Protein AF-A0AAW4LF02-F1 (afdb_monomer_lite)

Structure (mmCIF, N/CA/C/O backbone):
data_AF-A0AAW4LF02-F1
#
_entry.id   AF-A0AAW4LF02-F1
#
loop_
_atom_site.group_PDB
_atom_site.id
_atom_site.type_symbol
_atom_site.label_atom_id
_atom_site.label_alt_id
_atom_site.label_comp_id
_atom_site.label_asym_id
_atom_site.label_entity_id
_atom_site.label_seq_id
_atom_site.pdbx_PDB_ins_code
_atom_site.Cartn_x
_atom_site.Cartn_y
_atom_site.Cartn_z
_atom_site.occupancy
_atom_site.B_iso_or_equiv
_atom_site.auth_seq_id
_atom_site.auth_comp_id
_atom_site.auth_asym_id
_atom_site.auth_atom_id
_atom_site.pdbx_PDB_model_num
ATOM 1 N N . MET A 1 1 ? 19.887 6.621 -2.639 1.00 79.56 1 MET A N 1
ATOM 2 C CA . MET A 1 1 ? 19.003 5.740 -1.840 1.00 79.56 1 MET A CA 1
ATOM 3 C C . MET A 1 1 ? 17.577 6.253 -1.930 1.00 79.56 1 MET A C 1
ATOM 5 O O . MET A 1 1 ? 17.365 7.440 -1.699 1.00 79.56 1 MET A O 1
ATOM 9 N N . ILE A 1 2 ? 16.631 5.383 -2.285 1.00 93.69 2 ILE A N 1
ATOM 10 C CA . ILE A 1 2 ? 15.202 5.716 -2.378 1.00 93.69 2 ILE A CA 1
ATOM 11 C C . ILE A 1 2 ? 14.637 5.843 -0.958 1.00 93.69 2 ILE A C 1
ATOM 13 O O . ILE A 1 2 ? 14.910 4.995 -0.113 1.00 93.69 2 ILE A O 1
ATOM 17 N N . LYS A 1 3 ? 13.873 6.905 -0.683 1.00 96.38 3 LYS A N 1
ATOM 18 C CA . LYS A 1 3 ? 13.209 7.127 0.610 1.00 96.38 3 LYS A CA 1
ATOM 19 C C . LYS A 1 3 ? 11.716 6.845 0.471 1.00 96.38 3 LYS A C 1
ATOM 21 O O . LYS A 1 3 ? 11.096 7.370 -0.451 1.00 96.38 3 LYS A O 1
ATOM 26 N N . LEU A 1 4 ? 11.154 6.061 1.387 1.00 97.69 4 LEU A N 1
ATOM 27 C CA . LEU A 1 4 ? 9.718 5.783 1.477 1.00 97.69 4 LEU A CA 1
ATOM 28 C C . LEU A 1 4 ? 9.131 6.474 2.708 1.00 97.69 4 LEU A C 1
ATOM 30 O O . LEU A 1 4 ? 9.846 6.740 3.672 1.00 97.69 4 LEU A O 1
ATOM 34 N N . TYR A 1 5 ? 7.839 6.778 2.656 1.00 98.25 5 TYR A N 1
ATOM 35 C CA . TYR A 1 5 ? 7.095 7.253 3.815 1.00 98.25 5 TYR A CA 1
ATOM 36 C C . TYR A 1 5 ? 6.588 6.051 4.610 1.00 98.25 5 TYR A C 1
ATOM 38 O O . TYR A 1 5 ? 5.999 5.149 4.023 1.00 98.25 5 TYR A O 1
ATOM 46 N N . ALA A 1 6 ? 6.796 6.053 5.920 1.00 97.38 6 ALA A N 1
ATOM 47 C CA . ALA A 1 6 ? 6.271 5.054 6.840 1.00 97.38 6 ALA A CA 1
ATOM 48 C C . ALA A 1 6 ? 5.829 5.758 8.131 1.00 97.38 6 ALA A C 1
ATOM 50 O O . ALA A 1 6 ? 6.433 6.778 8.477 1.00 97.38 6 ALA A O 1
ATOM 51 N N . PRO A 1 7 ? 4.815 5.241 8.843 1.00 97.06 7 PRO A N 1
ATOM 52 C CA . PRO A 1 7 ? 4.413 5.802 10.126 1.00 97.06 7 PRO A CA 1
ATOM 53 C C . PRO A 1 7 ? 5.511 5.601 11.179 1.00 97.06 7 PRO A C 1
ATOM 55 O O . PRO A 1 7 ? 6.275 4.633 11.120 1.00 97.06 7 PRO A O 1
ATOM 58 N N . ASP A 1 8 ? 5.551 6.474 12.187 1.00 97.31 8 ASP A N 1
ATOM 59 C CA . ASP A 1 8 ? 6.561 6.429 13.256 1.00 97.31 8 ASP A CA 1
ATOM 60 C C . ASP A 1 8 ? 6.606 5.067 13.960 1.00 97.31 8 ASP A C 1
ATOM 62 O O . ASP A 1 8 ? 7.683 4.564 14.277 1.00 97.31 8 ASP A O 1
ATOM 66 N N . SER A 1 9 ? 5.447 4.422 14.134 1.00 96.31 9 SER A N 1
ATOM 67 C CA . SER A 1 9 ? 5.344 3.083 14.724 1.00 96.31 9 SER A CA 1
ATOM 68 C C . SER A 1 9 ? 6.076 2.015 13.905 1.00 96.31 9 SER A C 1
ATOM 70 O O . SER A 1 9 ? 6.719 1.145 14.486 1.00 96.31 9 SER A O 1
ATOM 72 N N . TYR A 1 10 ? 6.059 2.107 12.572 1.00 96.06 10 TYR A N 1
ATOM 73 C CA . TYR A 1 10 ? 6.806 1.203 11.692 1.00 96.06 10 TYR A CA 1
ATOM 74 C C . TYR A 1 10 ? 8.313 1.467 11.758 1.00 96.06 10 TYR A C 1
ATOM 76 O O . TYR A 1 10 ? 9.116 0.533 11.781 1.00 96.06 10 TYR A O 1
ATOM 84 N N . VAL A 1 11 ? 8.706 2.745 11.800 1.00 96.50 11 VAL A N 1
ATOM 85 C CA . VAL A 1 11 ? 10.115 3.158 11.890 1.00 96.50 11 VAL A CA 1
ATOM 86 C C . VAL A 1 11 ? 10.729 2.726 13.225 1.00 96.50 11 VAL A C 1
ATOM 88 O O . VAL A 1 11 ? 11.860 2.240 13.247 1.00 96.50 11 VAL A O 1
ATOM 91 N N . ALA A 1 12 ? 9.978 2.866 14.319 1.00 96.44 12 ALA A N 1
ATOM 92 C CA . ALA A 1 12 ? 10.399 2.476 15.661 1.00 96.44 12 ALA A CA 1
ATOM 93 C C . ALA A 1 12 ? 10.393 0.952 15.882 1.00 96.44 12 ALA A C 1
ATOM 95 O O . ALA A 1 12 ? 11.156 0.450 16.710 1.00 96.44 12 ALA A O 1
ATOM 96 N N . ALA A 1 13 ? 9.556 0.201 15.157 1.00 93.88 13 ALA A N 1
ATOM 97 C CA . ALA A 1 13 ? 9.468 -1.248 15.291 1.00 93.88 13 ALA A CA 1
ATOM 98 C C . ALA A 1 13 ? 10.751 -1.958 14.825 1.00 93.88 13 ALA A C 1
ATOM 100 O O . ALA A 1 13 ? 11.337 -1.650 13.778 1.00 93.88 13 ALA A O 1
ATOM 101 N N . SER A 1 14 ? 11.170 -2.985 15.568 1.00 91.44 14 SER A N 1
ATOM 102 C CA . SER A 1 14 ? 12.276 -3.851 15.150 1.00 91.44 14 SER A CA 1
ATOM 103 C C . SER A 1 14 ? 11.895 -4.666 13.908 1.00 91.44 14 SER A C 1
ATOM 105 O O . SER A 1 14 ? 10.716 -4.877 13.622 1.00 91.44 14 SER A O 1
ATOM 107 N N . ALA A 1 15 ? 12.892 -5.158 13.168 1.00 87.06 15 ALA A N 1
ATOM 108 C CA . ALA A 1 15 ? 12.640 -6.024 12.015 1.00 87.06 15 ALA A CA 1
ATOM 109 C C . ALA A 1 15 ? 11.844 -7.284 12.406 1.00 87.06 15 ALA A C 1
ATOM 111 O O . ALA A 1 15 ? 10.927 -7.669 11.693 1.00 87.06 15 ALA A O 1
ATOM 112 N N . ALA A 1 16 ? 12.131 -7.870 13.574 1.00 86.38 16 ALA A N 1
ATOM 113 C CA . ALA A 1 16 ? 11.414 -9.042 14.076 1.00 86.38 16 ALA A CA 1
ATOM 114 C C . ALA A 1 16 ? 9.925 -8.758 14.330 1.00 86.38 16 ALA A C 1
ATOM 116 O O . ALA A 1 16 ? 9.088 -9.595 14.014 1.00 86.38 16 ALA A O 1
ATOM 117 N N . VAL A 1 17 ? 9.596 -7.574 14.860 1.00 87.31 17 VAL A N 1
ATOM 118 C CA . VAL A 1 17 ? 8.201 -7.152 15.069 1.00 87.31 17 VAL A CA 1
ATOM 119 C C . VAL A 1 17 ? 7.510 -6.907 13.731 1.00 87.31 17 VAL A C 1
ATOM 121 O O . VAL A 1 17 ? 6.386 -7.355 13.534 1.00 87.31 17 VAL A O 1
ATOM 124 N N . ARG A 1 18 ? 8.191 -6.256 12.781 1.00 87.56 18 ARG A N 1
ATOM 125 C CA . ARG A 1 18 ? 7.642 -6.031 11.438 1.00 87.56 18 ARG A CA 1
ATOM 126 C C . ARG A 1 18 ? 7.319 -7.349 10.733 1.00 87.56 18 ARG A C 1
ATOM 128 O O . ARG A 1 18 ? 6.204 -7.494 10.250 1.00 87.56 18 ARG A O 1
ATOM 135 N N . CYS A 1 19 ? 8.216 -8.337 10.776 1.00 83.69 19 CYS A N 1
ATOM 136 C CA . CYS A 1 19 ? 8.006 -9.655 10.160 1.00 83.69 19 CYS A CA 1
ATOM 137 C C . CYS A 1 19 ? 6.803 -10.443 10.707 1.00 83.69 19 CYS A C 1
ATOM 139 O O . CYS A 1 19 ? 6.377 -11.394 10.065 1.00 83.69 19 CYS A O 1
ATOM 141 N N . GLN A 1 20 ? 6.277 -10.101 11.888 1.00 84.56 20 GLN A N 1
ATOM 142 C CA . GLN A 1 20 ? 5.071 -10.740 12.436 1.00 84.56 20 GLN A CA 1
ATOM 143 C C . GLN A 1 20 ? 3.774 -10.124 11.899 1.00 84.56 20 GLN A C 1
ATOM 145 O O . GLN A 1 20 ? 2.711 -10.718 12.052 1.00 84.56 20 GLN A O 1
ATOM 150 N N . VAL A 1 21 ? 3.860 -8.926 11.321 1.00 79.00 21 VAL A N 1
ATOM 151 C CA . VAL A 1 21 ? 2.711 -8.141 10.858 1.00 79.00 21 VAL A CA 1
ATOM 152 C C . VAL A 1 21 ? 2.612 -8.148 9.333 1.00 79.00 21 VAL A C 1
ATOM 154 O O . VAL A 1 21 ? 1.509 -8.213 8.797 1.00 79.00 21 VAL A O 1
ATOM 157 N N . VAL A 1 22 ? 3.751 -8.079 8.641 1.00 79.00 22 VAL A N 1
ATOM 158 C CA . VAL A 1 22 ? 3.812 -7.968 7.176 1.00 79.00 22 VAL A CA 1
ATOM 159 C C . VAL A 1 22 ? 3.692 -9.336 6.505 1.00 79.00 22 VAL A C 1
ATOM 161 O O . VAL A 1 22 ? 4.303 -10.304 6.957 1.00 79.00 22 VAL A O 1
ATOM 164 N N . ASN A 1 23 ? 2.925 -9.411 5.417 1.00 68.31 23 ASN A N 1
ATOM 165 C CA . ASN A 1 23 ? 2.642 -10.644 4.677 1.00 68.31 23 ASN A CA 1
ATOM 166 C C . ASN A 1 23 ? 3.004 -10.558 3.178 1.00 68.31 23 ASN A C 1
ATOM 168 O O . ASN A 1 23 ? 2.720 -11.498 2.434 1.00 68.31 23 ASN A O 1
ATOM 172 N N . GLY A 1 24 ? 3.654 -9.477 2.730 1.00 67.88 24 GLY A N 1
ATOM 173 C CA . GLY A 1 24 ? 4.054 -9.264 1.330 1.00 67.88 24 GLY A CA 1
ATOM 174 C C . GLY A 1 24 ? 2.991 -8.526 0.503 1.00 67.88 24 GLY A C 1
ATOM 175 O O . GLY A 1 24 ? 2.061 -7.947 1.053 1.00 67.88 24 GLY A O 1
ATOM 176 N N . CYS A 1 25 ? 3.101 -8.496 -0.834 1.00 66.56 25 CYS A N 1
ATOM 177 C CA . CYS A 1 25 ? 2.126 -7.782 -1.673 1.00 66.56 25 CYS A CA 1
ATOM 178 C C . CYS A 1 25 ? 0.886 -8.637 -1.981 1.00 66.56 25 CYS A C 1
ATOM 180 O O . CYS A 1 25 ? 0.652 -9.030 -3.123 1.00 66.56 25 CYS A O 1
ATOM 182 N N . GLY A 1 26 ? 0.044 -8.900 -0.978 1.00 60.56 26 GLY A N 1
ATOM 183 C CA . GLY A 1 26 ? -1.233 -9.584 -1.185 1.00 60.56 26 GLY A CA 1
ATOM 184 C C . GLY A 1 26 ? -2.021 -9.847 0.103 1.00 60.56 26 GLY A C 1
ATOM 185 O O . GLY A 1 26 ? -1.475 -9.759 1.194 1.00 60.56 26 GLY A O 1
ATOM 186 N N . PRO A 1 27 ? -3.310 -10.221 0.002 1.00 53.31 27 PRO A N 1
ATOM 187 C CA . PRO A 1 27 ? -4.210 -10.368 1.155 1.00 53.31 27 PRO A CA 1
ATOM 188 C C . PRO A 1 27 ? -3.930 -11.589 2.063 1.00 53.31 27 PRO A C 1
ATOM 190 O O . PRO A 1 27 ? -4.788 -11.960 2.861 1.00 53.31 27 PRO A O 1
ATOM 193 N N . GLY A 1 28 ? -2.770 -12.243 1.947 1.00 54.25 28 GLY A N 1
ATOM 194 C CA . GLY A 1 28 ? -2.513 -13.553 2.553 1.00 54.25 28 GLY A CA 1
ATOM 195 C C . GLY A 1 28 ? -3.311 -14.698 1.891 1.00 54.25 28 GLY A C 1
ATOM 196 O O . GLY A 1 28 ? -4.371 -14.501 1.293 1.00 54.25 28 GLY A O 1
ATOM 197 N N . GLY A 1 29 ? -2.794 -15.929 1.970 1.00 49.00 29 GLY A N 1
ATOM 198 C CA . GLY A 1 29 ? -3.447 -17.142 1.445 1.00 49.00 29 GLY A CA 1
ATOM 199 C C . GLY A 1 29 ? -3.171 -17.473 -0.034 1.00 49.00 29 GLY A C 1
ATOM 200 O O . GLY A 1 29 ? -2.367 -16.840 -0.703 1.00 49.00 29 GLY A O 1
ATOM 201 N N . TRP A 1 30 ? -3.851 -18.493 -0.573 1.00 37.34 30 TRP A N 1
ATOM 202 C CA . TRP A 1 30 ? -3.549 -19.105 -1.886 1.00 37.34 30 TRP A CA 1
ATOM 203 C C . TRP A 1 30 ? -3.736 -18.194 -3.116 1.00 37.34 30 TRP A C 1
ATOM 205 O O . TRP A 1 30 ? -3.286 -18.531 -4.206 1.00 37.34 30 TRP A O 1
ATOM 215 N N . LYS A 1 31 ? -4.411 -17.045 -2.971 1.00 47.06 31 LYS A N 1
ATOM 216 C CA . LYS A 1 31 ? -4.567 -16.051 -4.052 1.00 47.06 31 LYS A CA 1
ATOM 217 C C . LYS A 1 31 ? -3.377 -15.085 -4.164 1.00 47.06 31 LYS A C 1
ATOM 219 O O . LYS A 1 31 ? -3.332 -14.318 -5.123 1.00 47.06 31 LYS A O 1
ATOM 224 N N . VAL A 1 32 ? -2.433 -15.126 -3.215 1.00 54.47 32 VAL A N 1
ATOM 225 C CA . VAL A 1 32 ? -1.210 -14.300 -3.193 1.00 54.47 32 VAL A CA 1
ATOM 226 C C . VAL A 1 32 ? -0.274 -14.655 -4.348 1.00 54.47 32 VAL A C 1
ATOM 228 O O . VAL A 1 32 ? 0.257 -13.755 -4.986 1.00 54.47 32 VAL A O 1
ATOM 231 N N . ASP A 1 33 ? -0.181 -15.935 -4.719 1.00 48.78 33 ASP A N 1
ATOM 232 C CA . ASP A 1 33 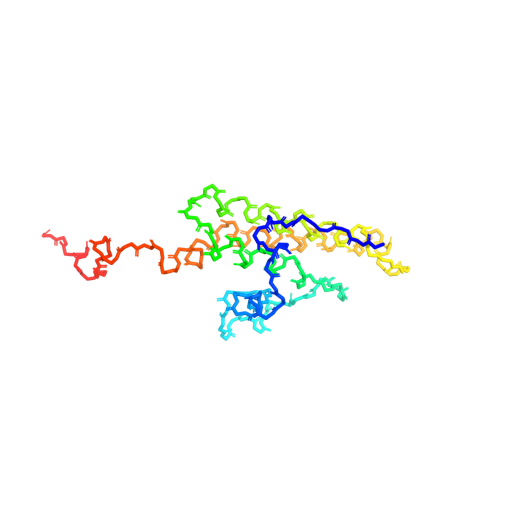? 0.728 -16.414 -5.776 1.00 48.78 33 ASP A CA 1
ATOM 233 C C . ASP A 1 33 ? 0.429 -15.839 -7.175 1.00 48.78 33 ASP A C 1
ATOM 235 O O . ASP A 1 33 ? 1.235 -15.975 -8.097 1.00 48.78 33 ASP A O 1
ATOM 239 N N . LEU A 1 34 ? -0.728 -15.188 -7.359 1.00 56.75 34 LEU A N 1
ATOM 240 C CA . LEU A 1 34 ? -1.111 -14.556 -8.622 1.00 56.75 34 LEU A CA 1
ATOM 241 C C . LEU A 1 34 ? -0.761 -13.063 -8.697 1.00 56.75 34 LEU A C 1
ATOM 243 O O . LEU A 1 34 ? -0.776 -12.490 -9.790 1.00 56.75 34 LEU A O 1
ATOM 247 N N . ILE A 1 35 ? -0.497 -12.418 -7.558 1.00 62.84 35 ILE A N 1
ATOM 248 C CA . ILE A 1 35 ? -0.221 -10.983 -7.476 1.00 62.84 35 ILE A CA 1
ATOM 249 C C . ILE A 1 35 ? 1.292 -10.821 -7.316 1.00 62.84 35 ILE A C 1
ATOM 251 O O . ILE A 1 35 ? 1.821 -11.031 -6.232 1.00 62.84 35 ILE A O 1
ATOM 255 N N . PRO A 1 36 ? 2.031 -10.473 -8.382 1.00 67.75 36 PRO A N 1
ATOM 256 C CA . PRO A 1 36 ? 3.478 -10.384 -8.284 1.00 67.75 36 PRO A CA 1
ATOM 257 C C . PRO A 1 36 ? 3.907 -9.250 -7.342 1.00 67.75 36 PRO A C 1
ATOM 259 O O . PRO A 1 36 ? 3.460 -8.110 -7.494 1.00 67.75 36 PRO A O 1
ATOM 262 N N . ASP A 1 37 ? 4.883 -9.530 -6.473 1.00 74.06 37 ASP A N 1
ATOM 263 C CA . ASP A 1 37 ? 5.602 -8.537 -5.647 1.00 74.06 37 ASP A CA 1
ATOM 264 C C . ASP A 1 37 ? 6.524 -7.621 -6.474 1.00 74.06 37 ASP A C 1
ATOM 266 O O . ASP A 1 37 ? 7.312 -6.824 -5.950 1.00 74.06 37 ASP A O 1
ATOM 270 N N . THR A 1 38 ? 6.476 -7.761 -7.801 1.00 83.94 38 THR A N 1
ATOM 271 C CA . THR A 1 38 ? 7.295 -7.000 -8.732 1.00 83.94 38 THR A CA 1
ATOM 272 C C . THR A 1 38 ? 6.453 -6.367 -9.830 1.00 83.94 38 THR A C 1
ATOM 274 O O . THR A 1 38 ? 5.489 -6.941 -10.333 1.00 83.94 38 THR A O 1
ATOM 277 N N . MET A 1 39 ? 6.865 -5.177 -10.259 1.00 89.19 39 MET A N 1
ATOM 278 C CA . MET A 1 39 ? 6.304 -4.488 -11.419 1.00 89.19 39 MET A CA 1
ATOM 279 C C . MET A 1 39 ? 7.378 -4.410 -12.502 1.00 89.19 39 MET A C 1
ATOM 281 O O . MET A 1 39 ? 8.250 -3.539 -12.469 1.00 89.19 39 MET A O 1
ATOM 285 N N . TRP A 1 40 ? 7.344 -5.349 -13.455 1.00 87.75 40 TRP A N 1
ATOM 286 C CA . TRP A 1 40 ? 8.389 -5.522 -14.479 1.00 87.75 40 TRP A CA 1
ATOM 287 C C . TRP A 1 40 ? 9.797 -5.553 -13.862 1.00 87.75 40 TRP A C 1
ATOM 289 O O . TRP A 1 40 ? 10.648 -4.720 -14.179 1.00 87.75 40 TRP A O 1
ATOM 299 N N . GLY A 1 41 ? 10.015 -6.467 -12.913 1.00 86.19 41 GLY A N 1
ATOM 300 C CA . GLY A 1 41 ? 11.314 -6.686 -12.267 1.00 86.19 41 GLY A CA 1
ATOM 301 C C . GLY A 1 41 ? 11.714 -5.662 -11.197 1.00 86.19 41 GLY A C 1
ATOM 302 O O . GLY A 1 41 ? 12.754 -5.833 -10.571 1.00 86.19 41 GLY A O 1
ATOM 303 N N . LEU A 1 42 ? 10.914 -4.618 -10.950 1.00 91.25 42 LEU A N 1
ATOM 304 C CA . LEU A 1 42 ? 11.100 -3.740 -9.790 1.00 91.25 42 LEU A CA 1
ATOM 305 C C . LEU A 1 42 ? 10.335 -4.306 -8.599 1.00 91.25 42 LEU A C 1
ATOM 307 O O . LEU A 1 42 ? 9.112 -4.396 -8.674 1.00 91.25 42 LEU A O 1
ATOM 311 N N . SER A 1 43 ? 11.037 -4.645 -7.518 1.00 92.50 43 SER A N 1
ATOM 312 C CA . SER A 1 43 ? 10.394 -5.044 -6.263 1.00 92.50 43 SER A CA 1
ATOM 313 C C . SER A 1 43 ? 9.627 -3.877 -5.647 1.00 92.50 43 SER A C 1
ATOM 315 O O . SER A 1 43 ? 10.156 -2.769 -5.526 1.00 92.50 43 SER A O 1
ATOM 317 N N . VAL A 1 44 ? 8.381 -4.145 -5.259 1.00 93.19 44 VAL A N 1
ATOM 318 C CA . VAL A 1 44 ? 7.514 -3.215 -4.524 1.00 93.19 44 VAL A CA 1
ATOM 319 C C . VAL A 1 44 ? 7.220 -3.685 -3.097 1.00 93.19 44 VAL A C 1
ATOM 321 O O . VAL A 1 44 ? 6.513 -2.988 -2.374 1.00 93.19 44 VAL A O 1
ATOM 324 N N . ALA A 1 45 ? 7.831 -4.795 -2.664 1.00 91.75 45 ALA A N 1
ATOM 325 C CA . ALA A 1 45 ? 7.657 -5.369 -1.329 1.00 91.75 45 ALA A CA 1
ATOM 326 C C . ALA A 1 45 ? 7.817 -4.346 -0.185 1.00 91.75 45 ALA A C 1
ATOM 328 O O . ALA A 1 45 ? 6.926 -4.282 0.656 1.00 91.75 45 ALA A O 1
ATOM 329 N N . PRO A 1 46 ? 8.813 -3.429 -0.190 1.00 93.81 46 PRO A N 1
ATOM 330 C CA . PRO A 1 46 ? 8.928 -2.438 0.883 1.00 93.81 46 PRO A CA 1
ATOM 331 C C . PRO A 1 46 ? 7.721 -1.497 1.012 1.00 93.81 46 PRO A C 1
ATOM 333 O O . PRO A 1 46 ? 7.470 -0.968 2.091 1.00 93.81 46 PRO A O 1
ATOM 336 N N . ALA A 1 47 ? 6.989 -1.240 -0.079 1.00 95.81 47 ALA A N 1
ATOM 337 C CA . ALA A 1 47 ? 5.762 -0.448 -0.033 1.00 95.81 47 ALA A CA 1
ATOM 338 C C . ALA A 1 47 ? 4.581 -1.264 0.516 1.00 95.81 47 ALA A C 1
ATOM 340 O O . ALA A 1 47 ? 3.754 -0.704 1.232 1.00 95.81 47 ALA A O 1
ATOM 341 N N . CYS A 1 48 ? 4.528 -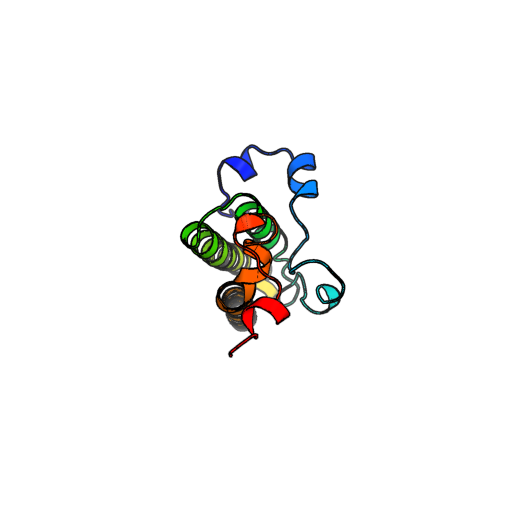2.560 0.202 1.00 93.50 48 CYS A N 1
ATOM 342 C CA . CYS A 1 48 ? 3.521 -3.494 0.707 1.00 93.50 48 CYS A CA 1
ATOM 343 C C . CYS A 1 48 ? 3.687 -3.737 2.211 1.00 93.50 48 CYS A C 1
ATOM 345 O O . CYS A 1 48 ? 2.721 -3.621 2.947 1.00 93.50 48 CYS A O 1
ATOM 347 N N . ASP A 1 49 ? 4.917 -3.910 2.697 1.00 93.19 49 ASP A N 1
ATOM 348 C CA . ASP A 1 49 ? 5.197 -4.083 4.129 1.00 93.19 49 ASP A CA 1
ATOM 349 C C . ASP A 1 49 ? 4.694 -2.897 4.974 1.00 93.19 49 ASP A C 1
ATOM 351 O O . ASP A 1 49 ? 4.129 -3.059 6.056 1.00 93.19 49 ASP A O 1
ATOM 355 N N . ILE A 1 50 ? 4.880 -1.672 4.472 1.00 96.12 50 ILE A N 1
ATOM 356 C CA . ILE A 1 50 ? 4.373 -0.461 5.133 1.00 96.12 50 ILE A CA 1
ATOM 357 C C . ILE A 1 50 ? 2.838 -0.424 5.083 1.00 96.12 50 ILE A C 1
ATOM 359 O O . ILE A 1 50 ? 2.208 -0.023 6.060 1.00 96.12 50 ILE A O 1
ATOM 363 N N . HIS A 1 51 ? 2.239 -0.835 3.963 1.00 95.88 51 HIS A N 1
ATOM 364 C CA . HIS A 1 51 ? 0.786 -0.904 3.790 1.00 95.88 51 HIS A CA 1
ATOM 365 C C . HIS A 1 51 ? 0.144 -1.903 4.754 1.00 95.88 51 HIS A C 1
ATOM 367 O O . HIS A 1 51 ? -0.767 -1.515 5.483 1.00 95.88 51 HIS A O 1
ATOM 373 N N . ASP A 1 52 ? 0.679 -3.120 4.839 1.00 93.75 52 ASP A N 1
ATOM 374 C CA . ASP A 1 52 ? 0.236 -4.168 5.761 1.00 93.75 52 ASP A CA 1
ATOM 375 C C . ASP A 1 52 ? 0.314 -3.704 7.214 1.00 93.75 52 ASP A C 1
ATOM 377 O O . ASP A 1 52 ? -0.624 -3.891 7.989 1.00 93.75 52 ASP A O 1
ATOM 381 N N . TRP A 1 53 ? 1.409 -3.036 7.584 1.00 95.25 53 TRP A N 1
ATOM 382 C CA . TRP A 1 53 ? 1.549 -2.460 8.916 1.00 95.25 53 TRP A CA 1
ATOM 383 C C . TRP A 1 53 ? 0.463 -1.426 9.209 1.00 95.25 53 TRP A C 1
ATOM 385 O O . TRP A 1 53 ? -0.193 -1.489 10.249 1.00 95.25 53 TRP A O 1
ATOM 395 N N . MET A 1 54 ? 0.248 -0.482 8.289 1.00 96.81 54 MET A N 1
ATOM 396 C CA . MET A 1 54 ? -0.794 0.534 8.438 1.00 96.81 54 MET A CA 1
ATOM 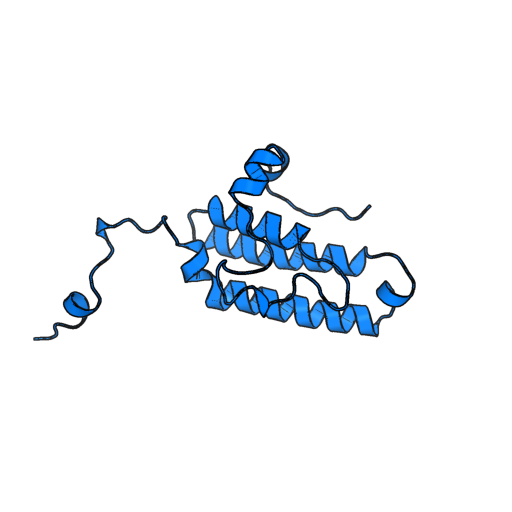397 C C . MET A 1 54 ? -2.188 -0.099 8.498 1.00 96.81 54 MET A C 1
ATOM 399 O O . MET A 1 54 ? -3.019 0.341 9.293 1.00 96.81 54 MET A O 1
ATOM 403 N N . TYR A 1 55 ? -2.427 -1.166 7.729 1.00 95.38 55 TYR A N 1
ATOM 404 C CA . TYR A 1 55 ? -3.639 -1.974 7.819 1.00 95.38 55 TYR A CA 1
ATOM 405 C C . TYR A 1 55 ? -3.771 -2.627 9.186 1.00 95.38 55 TYR A C 1
ATOM 407 O O . TYR A 1 55 ? -4.844 -2.550 9.763 1.00 95.38 55 TYR A O 1
ATOM 415 N N . ALA A 1 56 ? -2.723 -3.213 9.754 1.00 93.81 56 ALA A N 1
ATOM 416 C CA . ALA A 1 56 ? -2.811 -3.856 11.061 1.00 93.81 56 ALA A CA 1
ATOM 417 C C . ALA A 1 56 ? -3.095 -2.850 12.189 1.00 93.81 56 ALA A C 1
ATOM 419 O O . ALA A 1 56 ? -3.877 -3.135 13.095 1.00 93.81 56 ALA A O 1
ATOM 4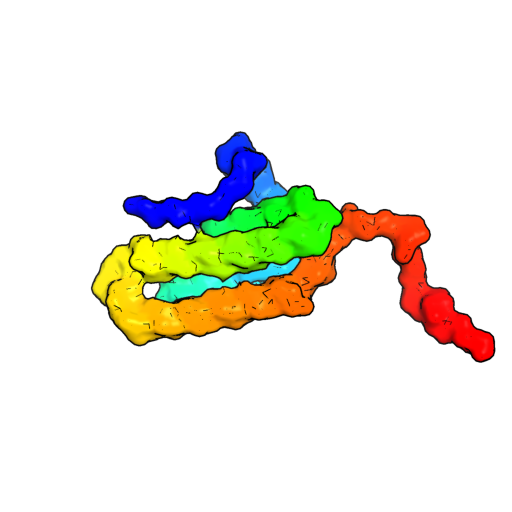20 N N . THR A 1 57 ? -2.495 -1.656 12.128 1.00 94.94 57 THR A N 1
ATOM 421 C CA . THR A 1 57 ? -2.606 -0.660 13.205 1.00 94.94 57 THR A CA 1
ATOM 422 C C . THR A 1 57 ? -3.809 0.277 13.078 1.00 94.94 57 THR A C 1
ATOM 424 O O . THR A 1 57 ? -4.316 0.746 14.097 1.00 94.94 57 THR A O 1
ATOM 427 N N . GLY A 1 58 ? -4.273 0.565 11.858 1.00 96.44 58 GLY A N 1
ATOM 428 C CA . GLY A 1 58 ? -5.362 1.516 11.603 1.00 96.44 58 GLY A CA 1
ATOM 429 C C . GLY A 1 58 ? -6.707 1.043 12.156 1.00 96.44 58 GLY A C 1
ATOM 430 O O . GLY A 1 58 ? -6.977 -0.152 12.184 1.00 96.44 58 GLY A O 1
ATOM 431 N N . GLN A 1 59 ? -7.575 1.961 12.576 1.00 96.56 59 GLN A N 1
ATOM 432 C CA . GLN A 1 59 ? -8.855 1.639 13.232 1.00 96.56 59 GLN A CA 1
ATOM 433 C C . GLN A 1 59 ? -10.067 2.260 12.531 1.00 96.56 59 GLN A C 1
ATOM 435 O O . GLN A 1 59 ? -11.209 1.910 12.817 1.00 96.56 59 GLN A O 1
ATOM 440 N N . THR A 1 60 ? -9.834 3.185 11.607 1.00 97.00 60 THR A N 1
ATOM 441 C CA . THR A 1 60 ? -10.878 3.947 10.930 1.00 97.00 60 THR A CA 1
ATOM 442 C C . THR A 1 60 ? -10.785 3.791 9.418 1.00 97.00 60 THR A C 1
ATOM 444 O O . THR A 1 60 ? -9.743 3.437 8.867 1.00 97.00 60 THR A O 1
ATOM 447 N N . ILE A 1 61 ? -11.876 4.110 8.716 1.00 96.50 61 ILE A N 1
ATOM 448 C CA . ILE A 1 61 ? -11.854 4.162 7.249 1.00 96.50 61 ILE A CA 1
ATOM 449 C C . ILE A 1 61 ? -10.835 5.188 6.727 1.00 96.50 61 ILE A C 1
ATOM 451 O O . ILE A 1 61 ? -10.193 4.947 5.710 1.00 96.50 61 ILE A O 1
ATOM 455 N N . ALA A 1 62 ? -10.623 6.285 7.464 1.00 98.19 62 ALA A N 1
ATOM 456 C CA . ALA A 1 62 ? -9.610 7.278 7.130 1.00 98.19 62 ALA A CA 1
ATOM 457 C C . ALA A 1 62 ? -8.189 6.690 7.201 1.00 98.19 62 ALA A C 1
ATOM 459 O O . ALA A 1 62 ? -7.382 6.974 6.318 1.00 98.19 62 ALA A O 1
ATOM 460 N N . ASP A 1 63 ? -7.910 5.819 8.179 1.00 98.19 63 ASP A N 1
ATOM 461 C CA . ASP A 1 63 ? -6.618 5.127 8.283 1.00 98.19 63 ASP A CA 1
ATOM 462 C C . ASP A 1 63 ? -6.406 4.159 7.112 1.00 98.19 63 ASP A C 1
ATOM 464 O O . ASP A 1 63 ? -5.305 4.080 6.567 1.00 98.19 63 ASP A O 1
ATOM 468 N N . LYS A 1 64 ? -7.460 3.451 6.676 1.00 97.44 64 LYS A N 1
ATOM 469 C CA . LYS A 1 64 ? -7.403 2.611 5.469 1.00 97.44 64 LYS A CA 1
ATOM 470 C C . LYS A 1 64 ? -7.075 3.454 4.237 1.00 97.44 64 LYS A C 1
ATOM 472 O O . LYS A 1 64 ? -6.170 3.114 3.479 1.00 97.44 64 LYS A O 1
ATOM 477 N N . ASP A 1 65 ? -7.782 4.565 4.045 1.00 98.25 65 ASP A N 1
ATOM 478 C CA . ASP A 1 65 ? -7.560 5.456 2.905 1.00 98.25 65 ASP A CA 1
ATOM 479 C C . ASP A 1 65 ? -6.167 6.099 2.944 1.00 98.25 65 ASP A C 1
ATOM 481 O O . ASP A 1 65 ? -5.557 6.366 1.906 1.00 98.25 65 ASP A O 1
ATOM 485 N N . GLU A 1 66 ? -5.628 6.371 4.132 1.00 98.50 66 GLU A N 1
ATOM 486 C CA . GLU A 1 66 ? -4.242 6.795 4.306 1.00 98.50 66 GLU A CA 1
ATOM 487 C C . GLU A 1 66 ? -3.244 5.695 3.948 1.00 98.50 66 GLU A C 1
ATOM 489 O O . GLU A 1 66 ? -2.281 5.972 3.226 1.00 98.50 66 GLU A O 1
ATOM 494 N N . ALA A 1 67 ? -3.486 4.460 4.383 1.00 97.88 67 ALA A N 1
ATOM 495 C CA . ALA A 1 67 ? -2.663 3.310 4.037 1.00 97.88 67 ALA A CA 1
ATOM 496 C C . ALA A 1 67 ? -2.624 3.094 2.518 1.00 97.88 67 ALA A C 1
ATOM 498 O O . ALA A 1 67 ? -1.541 3.049 1.931 1.00 97.88 67 ALA A O 1
ATOM 499 N N . ASP A 1 68 ? -3.783 3.053 1.859 1.00 98.00 68 ASP A N 1
ATOM 500 C CA . ASP A 1 68 ? -3.889 2.823 0.414 1.00 98.00 68 ASP A CA 1
ATOM 501 C C . ASP A 1 68 ? -3.172 3.929 -0.385 1.00 98.00 68 ASP A C 1
ATOM 503 O O . ASP A 1 68 ? -2.396 3.657 -1.306 1.00 98.00 68 ASP A O 1
ATOM 507 N N . ARG A 1 69 ? -3.354 5.203 -0.006 1.00 98.31 69 ARG A N 1
ATOM 508 C CA . ARG A 1 69 ? -2.634 6.327 -0.639 1.00 98.31 69 ARG A CA 1
ATOM 509 C C . ARG A 1 69 ? -1.131 6.270 -0.374 1.00 98.31 69 ARG A C 1
ATOM 511 O O . ARG A 1 69 ? -0.336 6.588 -1.262 1.00 98.31 69 ARG A O 1
ATOM 518 N N . THR A 1 70 ? -0.724 5.882 0.833 1.00 98.44 70 THR A N 1
ATOM 519 C CA . THR A 1 70 ? 0.688 5.721 1.208 1.00 98.44 70 THR A CA 1
ATOM 520 C C . THR A 1 70 ? 1.362 4.645 0.372 1.00 98.44 70 THR A C 1
ATOM 522 O O . THR A 1 70 ? 2.458 4.880 -0.147 1.00 98.44 70 THR A O 1
ATOM 525 N N . PHE A 1 71 ? 0.683 3.516 0.173 1.00 97.31 71 PHE A N 1
ATOM 526 C CA . PHE A 1 71 ? 1.127 2.445 -0.707 1.00 97.31 71 PHE A CA 1
ATOM 527 C C . PHE A 1 71 ? 1.420 2.972 -2.117 1.00 97.31 71 PHE A C 1
ATOM 529 O O . PHE A 1 71 ? 2.559 2.874 -2.582 1.00 97.31 71 PHE A O 1
ATOM 536 N N . LEU A 1 72 ? 0.445 3.629 -2.762 1.00 98.00 72 LEU A N 1
ATOM 537 C CA . LEU A 1 72 ? 0.630 4.198 -4.101 1.00 98.00 72 LEU A CA 1
ATOM 538 C C . LEU A 1 72 ? 1.818 5.169 -4.149 1.00 98.00 72 LEU A C 1
ATOM 540 O O . LEU A 1 72 ? 2.689 5.051 -5.012 1.00 98.00 72 LEU A O 1
ATOM 544 N N . ASN A 1 73 ? 1.890 6.109 -3.205 1.00 98.56 73 ASN A N 1
ATOM 545 C CA . ASN A 1 73 ? 2.961 7.105 -3.156 1.00 98.56 73 ASN A CA 1
ATOM 546 C C . ASN A 1 73 ? 4.348 6.464 -3.005 1.00 98.56 73 ASN A C 1
ATOM 548 O O . ASN A 1 73 ? 5.314 6.918 -3.618 1.00 98.56 73 ASN A O 1
ATOM 552 N N . ASN A 1 74 ? 4.464 5.403 -2.207 1.00 98.44 74 ASN A N 1
ATOM 553 C CA . ASN A 1 74 ? 5.717 4.676 -2.032 1.00 98.44 74 ASN A CA 1
ATOM 554 C C . ASN A 1 74 ? 6.107 3.880 -3.274 1.00 98.44 74 ASN A C 1
ATOM 556 O O . ASN A 1 74 ? 7.268 3.935 -3.678 1.00 98.44 74 ASN A O 1
ATOM 560 N N . VAL A 1 75 ? 5.155 3.221 -3.935 1.00 97.00 75 VAL A N 1
ATOM 561 C CA . VAL A 1 75 ? 5.418 2.553 -5.215 1.00 97.00 75 VAL A CA 1
ATOM 562 C C . VAL A 1 75 ? 5.892 3.559 -6.266 1.00 97.00 75 VAL A C 1
ATOM 564 O O . VAL A 1 75 ? 6.869 3.301 -6.966 1.00 97.00 75 VAL A O 1
ATOM 567 N N . LEU A 1 76 ? 5.280 4.744 -6.341 1.00 97.88 76 LEU A N 1
ATOM 568 C CA . LEU A 1 76 ? 5.729 5.803 -7.251 1.00 97.88 76 LEU A CA 1
ATOM 569 C C . LEU A 1 76 ? 7.164 6.265 -6.944 1.00 97.88 76 LEU A C 1
ATOM 571 O O . LEU A 1 76 ? 7.965 6.399 -7.867 1.00 97.88 76 LEU A O 1
ATOM 575 N N . ARG A 1 77 ? 7.530 6.417 -5.663 1.00 98.19 77 ARG A N 1
ATOM 576 C CA . ARG A 1 77 ? 8.914 6.728 -5.248 1.00 98.19 77 ARG A CA 1
ATOM 577 C C . ARG A 1 77 ? 9.902 5.636 -5.660 1.00 98.19 77 ARG A C 1
ATOM 579 O O . ARG A 1 77 ? 10.995 5.964 -6.118 1.00 98.19 77 ARG A O 1
ATOM 586 N N . LEU A 1 78 ? 9.522 4.360 -5.535 1.00 97.19 78 LEU A N 1
ATOM 587 C CA . LEU A 1 78 ? 10.332 3.229 -6.005 1.00 97.19 78 LEU A CA 1
ATOM 588 C C . LEU A 1 78 ? 10.532 3.282 -7.522 1.00 97.19 78 LEU A C 1
ATOM 590 O O . LEU A 1 78 ? 11.656 3.138 -7.991 1.00 97.19 78 LEU A O 1
ATOM 594 N N . ILE A 1 79 ? 9.468 3.529 -8.289 1.00 96.12 79 ILE A N 1
ATOM 595 C CA . ILE A 1 79 ? 9.533 3.620 -9.755 1.00 96.12 79 ILE A CA 1
ATOM 596 C C . ILE A 1 79 ? 10.435 4.773 -10.199 1.00 96.12 79 ILE A C 1
ATOM 598 O O . ILE A 1 79 ? 11.246 4.609 -11.113 1.00 96.12 79 ILE A O 1
ATOM 602 N N . ASP A 1 80 ? 10.293 5.937 -9.570 1.00 95.81 80 ASP A N 1
ATOM 603 C CA . ASP A 1 80 ? 11.010 7.143 -9.975 1.00 95.81 80 ASP A CA 1
ATOM 604 C C . ASP A 1 80 ? 12.485 7.108 -9.570 1.00 95.81 80 ASP A C 1
ATOM 606 O O . ASP A 1 80 ? 13.334 7.559 -10.344 1.00 95.81 80 ASP A O 1
ATOM 610 N N . GLY A 1 81 ? 12.781 6.525 -8.405 1.00 95.75 81 GLY A N 1
ATOM 611 C CA . GLY A 1 81 ? 14.127 6.395 -7.856 1.00 95.75 81 GLY A CA 1
ATOM 612 C C . GLY A 1 81 ? 14.893 5.135 -8.271 1.00 95.75 81 GLY A C 1
ATOM 613 O O . GLY A 1 81 ? 16.028 4.974 -7.834 1.00 95.75 81 GLY A O 1
ATOM 614 N N . ALA A 1 82 ? 14.307 4.231 -9.064 1.00 94.06 82 ALA A N 1
ATOM 615 C CA . ALA A 1 82 ? 14.979 3.003 -9.492 1.00 94.06 82 ALA A CA 1
ATOM 616 C C . ALA A 1 82 ? 16.107 3.284 -10.501 1.00 94.06 82 ALA A C 1
ATOM 618 O O . ALA A 1 82 ? 15.864 3.778 -11.603 1.00 94.06 82 ALA A O 1
ATOM 619 N N . ASP A 1 83 ? 17.337 2.911 -10.159 1.00 91.19 83 ASP A N 1
ATOM 620 C CA . ASP A 1 83 ? 18.523 3.134 -10.992 1.00 91.19 83 ASP A CA 1
ATOM 621 C C . ASP A 1 83 ? 18.672 2.110 -12.128 1.00 91.19 83 ASP A C 1
ATOM 623 O O . ASP A 1 83 ? 18.096 1.026 -12.097 1.00 91.19 83 ASP A O 1
ATOM 627 N N . GLY A 1 84 ? 19.490 2.427 -13.133 1.00 89.56 84 GLY A N 1
ATOM 628 C CA . GLY A 1 84 ? 19.803 1.532 -14.251 1.00 89.56 84 GLY A CA 1
ATOM 629 C C . GLY A 1 84 ? 18.995 1.817 -15.518 1.00 89.56 84 GLY A C 1
ATOM 630 O O . GLY A 1 84 ? 17.849 2.262 -15.472 1.00 89.56 84 GLY A O 1
ATOM 631 N N . TRP A 1 85 ? 19.608 1.558 -16.676 1.00 91.50 85 TRP A N 1
ATOM 632 C CA . TRP A 1 85 ? 19.093 2.003 -17.976 1.00 91.50 85 TRP A CA 1
ATOM 633 C C . TRP A 1 85 ? 17.655 1.529 -18.248 1.00 91.50 85 TRP A C 1
ATOM 635 O O . TRP A 1 85 ? 16.814 2.340 -18.624 1.00 91.50 85 TRP A O 1
ATOM 645 N N . PHE A 1 86 ? 17.345 0.255 -17.970 1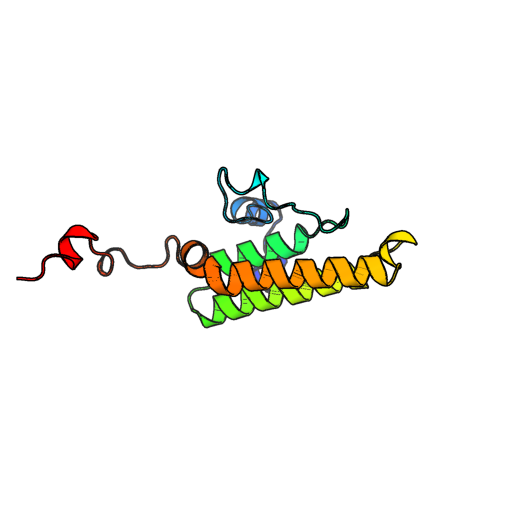.00 91.31 86 PHE A N 1
ATOM 646 C CA . PHE A 1 86 ? 16.011 -0.327 -18.157 1.00 91.31 86 PHE A CA 1
ATOM 647 C C . PHE A 1 86 ? 14.953 0.350 -17.273 1.00 91.31 86 PHE A C 1
ATOM 649 O O . PHE A 1 86 ? 13.850 0.641 -17.729 1.00 91.31 86 PHE A O 1
ATOM 656 N N . ASN A 1 87 ? 15.306 0.664 -16.022 1.00 90.38 87 ASN A N 1
ATOM 657 C CA . ASN A 1 87 ? 14.424 1.337 -15.067 1.00 90.38 87 ASN A CA 1
ATOM 658 C C . ASN A 1 87 ? 14.174 2.807 -15.431 1.00 90.38 87 ASN A C 1
ATOM 660 O O . ASN A 1 87 ? 13.141 3.365 -15.067 1.00 90.38 87 ASN A O 1
ATOM 664 N N . GLN A 1 88 ? 15.094 3.420 -16.178 1.00 90.94 88 GLN A N 1
ATOM 665 C CA . GLN A 1 88 ? 14.993 4.801 -16.643 1.00 90.94 88 GLN A CA 1
ATOM 666 C C . GLN A 1 88 ? 14.266 4.943 -17.989 1.00 90.94 88 GLN A C 1
ATOM 668 O O . GLN A 1 88 ? 13.951 6.064 -18.392 1.00 90.94 88 GLN A O 1
ATOM 673 N N . LEU A 1 89 ? 13.927 3.839 -18.666 1.00 95.06 89 LEU A N 1
ATOM 674 C CA . LEU A 1 89 ? 13.120 3.888 -19.885 1.00 95.06 89 LEU A CA 1
ATOM 675 C C . LEU A 1 89 ? 11.721 4.440 -19.583 1.00 95.06 89 LEU A C 1
ATOM 677 O O . LEU A 1 89 ? 10.983 3.905 -18.752 1.00 95.06 89 LEU A O 1
ATOM 681 N N . TRP A 1 90 ? 11.320 5.481 -20.317 1.00 94.25 90 TRP A N 1
ATOM 682 C CA . TRP A 1 90 ? 10.027 6.152 -20.129 1.00 94.25 90 TRP A CA 1
ATOM 683 C C . TRP A 1 90 ? 8.839 5.182 -20.234 1.00 94.25 90 TRP A C 1
ATOM 685 O O . TRP A 1 90 ? 7.882 5.290 -19.467 1.00 94.25 90 TRP A O 1
ATOM 695 N N . LEU A 1 91 ? 8.916 4.209 -21.151 1.00 95.00 91 LEU A N 1
ATOM 696 C CA . LEU A 1 91 ? 7.872 3.209 -21.360 1.00 95.00 91 LEU A CA 1
ATOM 697 C C . LEU A 1 91 ? 7.755 2.270 -20.155 1.00 95.00 91 LEU A C 1
ATOM 699 O O . LEU A 1 91 ? 6.648 2.013 -19.694 1.00 95.00 91 LEU A O 1
ATOM 703 N N . VAL A 1 92 ? 8.883 1.824 -19.594 1.00 94.44 92 VAL A N 1
ATOM 704 C CA . VAL A 1 92 ? 8.910 0.979 -18.390 1.00 94.44 92 VAL A CA 1
ATOM 705 C C . VAL A 1 92 ? 8.330 1.741 -17.200 1.00 94.44 92 VAL A C 1
ATOM 707 O O . VAL A 1 92 ? 7.450 1.224 -16.514 1.00 94.44 92 VAL A O 1
ATOM 710 N N . LYS A 1 93 ? 8.733 3.004 -16.998 1.00 94.88 93 LYS A N 1
ATOM 711 C CA . LYS A 1 93 ? 8.150 3.869 -15.958 1.00 94.88 93 LYS A CA 1
ATOM 712 C C . LYS A 1 93 ? 6.641 4.034 -16.138 1.00 94.88 93 LYS A C 1
ATOM 714 O O . LYS A 1 93 ? 5.895 3.919 -15.169 1.00 94.88 93 LYS A O 1
ATOM 719 N N . LYS A 1 94 ? 6.170 4.248 -17.371 1.00 95.38 94 LYS A N 1
ATOM 720 C CA . LYS A 1 94 ? 4.738 4.358 -17.679 1.00 95.38 94 LYS A CA 1
ATOM 721 C C . LYS A 1 94 ? 3.980 3.072 -17.335 1.00 95.38 94 LYS A C 1
ATOM 723 O O . LYS A 1 94 ? 2.975 3.154 -16.638 1.00 95.38 94 LYS A O 1
ATOM 728 N N . LEU A 1 95 ? 4.463 1.908 -17.775 1.00 95.25 95 LEU A N 1
ATOM 729 C CA . LEU A 1 95 ? 3.827 0.615 -17.491 1.00 95.25 95 LEU A CA 1
ATOM 730 C C . LEU A 1 95 ? 3.772 0.327 -15.986 1.00 95.25 95 LEU A C 1
ATOM 732 O O . LEU A 1 95 ? 2.718 -0.033 -15.465 1.00 95.25 95 LEU A O 1
ATOM 736 N N . ARG A 1 96 ? 4.864 0.588 -15.260 1.00 95.94 96 ARG A N 1
ATOM 737 C CA . ARG A 1 96 ? 4.891 0.442 -13.798 1.00 95.94 96 ARG A CA 1
ATOM 738 C C . ARG A 1 96 ? 3.893 1.356 -13.098 1.00 95.94 96 ARG A C 1
ATOM 740 O O . ARG A 1 96 ? 3.210 0.906 -12.191 1.00 95.94 96 ARG A O 1
ATOM 747 N N . ARG A 1 97 ? 3.758 2.615 -13.529 1.00 96.38 97 ARG A N 1
ATOM 748 C CA . ARG A 1 97 ? 2.772 3.552 -12.959 1.00 96.38 97 ARG A CA 1
ATOM 749 C C . ARG A 1 97 ? 1.328 3.121 -13.227 1.00 96.38 97 ARG A C 1
ATOM 751 O O . ARG A 1 97 ? 0.480 3.319 -12.363 1.00 96.38 97 ARG A O 1
ATOM 758 N N . LEU A 1 98 ? 1.048 2.525 -14.390 1.00 95.19 98 LEU A N 1
ATOM 759 C CA . LEU A 1 98 ? -0.268 1.943 -14.681 1.00 95.19 98 LEU A CA 1
ATOM 760 C C . LEU A 1 98 ? -0.569 0.779 -13.731 1.00 95.19 98 LEU A C 1
ATOM 762 O O . LEU A 1 98 ? -1.612 0.771 -13.092 1.00 95.19 98 LEU A O 1
ATOM 766 N N . ARG A 1 99 ? 0.384 -0.134 -13.540 1.00 93.88 99 ARG A N 1
ATOM 767 C CA . ARG A 1 99 ? 0.221 -1.252 -12.600 1.00 93.88 99 ARG A CA 1
ATOM 768 C C . ARG A 1 99 ? 0.135 -0.813 -11.140 1.00 93.88 99 ARG A C 1
ATOM 770 O O . ARG A 1 99 ? -0.643 -1.377 -10.381 1.00 93.88 99 ARG A O 1
ATOM 777 N N . ALA A 1 100 ? 0.885 0.217 -10.751 1.00 95.38 100 ALA A N 1
ATOM 778 C CA . ALA A 1 100 ? 0.788 0.823 -9.425 1.00 95.38 100 ALA A CA 1
ATOM 779 C C . ALA A 1 100 ? -0.621 1.363 -9.156 1.00 95.38 100 ALA A C 1
ATOM 781 O O . ALA A 1 100 ? -1.151 1.183 -8.062 1.00 95.38 100 ALA A O 1
ATOM 782 N N . ARG A 1 101 ? -1.246 1.975 -10.171 1.00 95.44 101 ARG A N 1
ATOM 783 C CA . ARG A 1 101 ? -2.645 2.398 -10.101 1.00 95.44 101 ARG A CA 1
ATOM 784 C C . ARG A 1 101 ? -3.590 1.209 -9.954 1.00 95.44 101 ARG A C 1
ATOM 786 O O . ARG A 1 101 ? -4.440 1.264 -9.082 1.00 95.44 101 ARG A O 1
ATOM 793 N N . GLU A 1 102 ? -3.426 0.148 -10.743 1.00 93.12 102 GLU A N 1
ATOM 794 C CA . GLU A 1 102 ? -4.267 -1.056 -10.625 1.00 93.12 102 GLU A CA 1
ATOM 795 C C . GLU A 1 102 ? -4.203 -1.661 -9.213 1.00 93.12 102 GLU A C 1
ATOM 797 O O . GLU A 1 102 ? -5.229 -2.045 -8.659 1.00 93.12 102 GLU A O 1
ATOM 802 N N . TYR A 1 103 ? -3.014 -1.706 -8.596 1.00 92.81 103 TYR A N 1
ATOM 803 C CA . TYR A 1 103 ? -2.863 -2.204 -7.221 1.00 92.81 103 TYR A CA 1
ATOM 804 C C . TYR A 1 103 ? -3.538 -1.272 -6.218 1.00 92.81 103 TYR A C 1
ATOM 806 O O . TYR A 1 103 ? -4.245 -1.743 -5.332 1.00 92.81 103 TYR A O 1
ATOM 814 N N . TYR A 1 104 ? -3.352 0.042 -6.373 1.00 95.12 104 TYR A N 1
ATOM 815 C CA . TYR A 1 104 ? -4.041 1.032 -5.551 1.00 95.12 104 TYR A CA 1
ATOM 816 C C . TYR A 1 104 ? -5.561 0.890 -5.651 1.00 95.12 104 TYR A C 1
ATOM 818 O O . TYR A 1 104 ? -6.234 0.828 -4.632 1.00 95.12 104 TYR A O 1
ATOM 826 N N . GLU A 1 105 ? -6.107 0.798 -6.862 1.00 94.25 105 GLU A N 1
ATOM 827 C CA . GLU A 1 105 ? -7.540 0.612 -7.087 1.00 94.25 105 GLU A CA 1
ATOM 828 C C . GLU A 1 105 ? -8.028 -0.696 -6.456 1.00 94.25 105 GLU A C 1
ATOM 830 O O . GLU A 1 105 ? -9.091 -0.711 -5.838 1.00 94.25 105 GLU A O 1
ATOM 835 N N . ALA A 1 106 ? -7.233 -1.769 -6.527 1.00 92.19 106 ALA A N 1
ATOM 836 C CA . ALA A 1 106 ? -7.568 -3.040 -5.899 1.00 92.19 106 ALA A CA 1
ATOM 837 C C . ALA A 1 106 ? -7.692 -2.929 -4.369 1.00 92.19 106 ALA A C 1
ATOM 839 O O . ALA A 1 106 ? -8.708 -3.348 -3.814 1.00 92.19 106 ALA A O 1
ATOM 840 N N . VAL A 1 107 ? -6.711 -2.337 -3.677 1.00 92.31 107 VAL A N 1
ATOM 841 C CA . VAL A 1 107 ? -6.780 -2.169 -2.210 1.00 92.31 107 VAL A CA 1
ATOM 842 C C . VAL A 1 107 ? -7.814 -1.117 -1.802 1.00 92.31 107 VAL A C 1
ATOM 844 O O . VAL A 1 107 ? -8.565 -1.308 -0.845 1.00 92.31 107 VAL A O 1
ATOM 847 N N . HIS A 1 108 ? -7.949 -0.050 -2.588 1.00 94.56 108 HIS A N 1
ATOM 848 C CA . HIS A 1 108 ? -8.894 1.020 -2.313 1.00 94.56 108 HIS A CA 1
ATOM 849 C C . HIS A 1 108 ? -10.341 0.524 -2.398 1.00 94.56 108 HIS A C 1
ATOM 851 O O . HIS A 1 108 ? -11.103 0.717 -1.449 1.00 94.56 108 HIS A O 1
ATOM 857 N N . LEU A 1 109 ? -10.692 -0.181 -3.480 1.00 92.81 109 LEU A N 1
ATOM 858 C CA . LEU A 1 109 ? -12.051 -0.661 -3.740 1.00 92.81 109 LEU A CA 1
ATOM 859 C C . LEU A 1 109 ? -12.375 -1.982 -3.031 1.00 92.81 109 LEU A C 1
ATOM 861 O O . LEU A 1 109 ? -13.509 -2.174 -2.596 1.00 92.81 109 LEU A O 1
ATOM 865 N N . PHE A 1 110 ? -11.405 -2.893 -2.902 1.00 92.19 110 PHE A N 1
ATOM 866 C CA . PHE A 1 110 ? -11.646 -4.264 -2.428 1.00 92.19 110 PHE A CA 1
ATOM 867 C C . PHE A 1 110 ? -10.869 -4.643 -1.162 1.00 92.19 110 PHE A C 1
ATOM 869 O O . PHE A 1 110 ? -11.072 -5.735 -0.638 1.00 92.19 110 PHE A O 1
ATOM 876 N N . GLY A 1 111 ? -10.020 -3.763 -0.624 1.00 91.69 111 GLY A N 1
ATOM 877 C CA . GLY A 1 111 ? -9.217 -4.031 0.577 1.00 91.69 111 GLY A CA 1
ATOM 878 C C . GLY A 1 111 ? -9.988 -3.952 1.897 1.00 91.69 111 GLY A C 1
ATOM 879 O O . GLY A 1 111 ? -9.445 -4.300 2.941 1.00 91.69 111 GLY A O 1
ATOM 880 N N . GLY A 1 112 ? -11.259 -3.533 1.876 1.00 92.75 112 GLY A N 1
ATOM 881 C CA . GLY A 1 112 ? -12.097 -3.392 3.074 1.00 92.75 112 GLY A CA 1
ATOM 882 C C . GLY A 1 112 ? -12.123 -4.639 3.970 1.00 92.75 112 GLY A C 1
ATOM 883 O O . GLY A 1 112 ? -11.800 -4.517 5.149 1.00 92.75 112 GLY A O 1
ATOM 884 N N . PRO A 1 113 ? -12.446 -5.838 3.449 1.00 91.38 113 PRO A N 1
ATOM 885 C CA . PRO A 1 113 ? -12.439 -7.061 4.245 1.00 91.38 113 PRO A CA 1
ATOM 886 C C . PRO A 1 113 ? -11.105 -7.325 4.946 1.00 91.38 113 PRO A C 1
ATOM 888 O O . PRO A 1 113 ? -11.126 -7.637 6.128 1.00 91.38 113 PRO A O 1
ATOM 891 N N . ALA A 1 114 ? -9.970 -7.148 4.255 1.00 90.56 114 ALA A N 1
ATOM 892 C CA . ALA A 1 114 ? -8.636 -7.340 4.829 1.00 90.56 114 ALA A CA 1
ATOM 893 C C . ALA A 1 114 ? -8.327 -6.302 5.918 1.00 90.56 114 ALA A C 1
ATOM 895 O O . ALA A 1 114 ? -7.833 -6.655 6.984 1.00 90.56 114 ALA A O 1
ATOM 896 N N . PHE A 1 115 ? -8.680 -5.036 5.684 1.00 93.81 115 PHE A N 1
ATOM 897 C CA . PHE A 1 115 ? -8.495 -3.974 6.668 1.00 93.81 115 PHE A CA 1
ATOM 898 C C . PHE A 1 115 ? -9.297 -4.221 7.950 1.00 93.81 115 PHE A C 1
ATOM 900 O O . PHE A 1 115 ? -8.801 -3.936 9.032 1.00 93.81 115 PHE A O 1
ATOM 907 N N . TRP A 1 116 ? -10.528 -4.726 7.858 1.00 93.88 116 TRP A N 1
ATOM 908 C CA . TRP A 1 116 ? -11.412 -4.879 9.021 1.00 93.88 116 TRP A CA 1
ATOM 909 C C . TRP A 1 116 ? -11.269 -6.219 9.765 1.00 93.88 116 TRP A C 1
ATOM 911 O O . TRP A 1 116 ? -11.955 -6.419 10.773 1.00 93.88 116 TRP A O 1
ATOM 921 N N . VAL A 1 117 ? -10.391 -7.131 9.320 1.00 88.94 117 VAL A N 1
ATOM 922 C CA . VAL A 1 117 ? -10.140 -8.411 10.012 1.00 88.94 117 VAL A CA 1
ATOM 923 C C . VAL A 1 117 ? -9.768 -8.159 11.475 1.00 88.94 117 VAL A C 1
ATOM 925 O O . VAL A 1 117 ? -8.829 -7.425 11.768 1.00 88.94 117 VAL A O 1
ATOM 928 N N . GLY A 1 118 ? -10.515 -8.774 12.397 1.00 89.25 118 GLY A N 1
ATOM 929 C CA . GLY A 1 118 ? -10.264 -8.685 13.840 1.00 89.25 118 GLY A CA 1
ATOM 930 C C . GLY A 1 118 ? -10.593 -7.333 14.487 1.00 89.25 118 GLY A C 1
ATOM 931 O O . GLY A 1 118 ? -10.319 -7.163 15.671 1.00 89.25 118 GLY A O 1
ATOM 932 N N . LYS A 1 119 ? -11.170 -6.379 13.742 1.00 92.12 119 LYS A N 1
ATOM 933 C CA . LYS A 1 119 ? -11.508 -5.033 14.248 1.00 92.12 119 LYS A CA 1
ATOM 934 C C . LYS A 1 119 ? -12.999 -4.811 14.468 1.00 92.12 119 LYS A C 1
ATOM 936 O O . LYS A 1 119 ? -13.381 -3.967 15.272 1.00 92.12 119 LYS A O 1
ATOM 941 N N . ASN A 1 120 ? -13.847 -5.548 13.753 1.00 88.50 120 ASN A N 1
ATOM 942 C CA . ASN A 1 120 ? -15.288 -5.491 13.972 1.00 88.50 120 ASN A CA 1
ATOM 943 C C . ASN A 1 120 ? -15.636 -6.256 15.258 1.00 88.50 120 ASN A C 1
ATOM 945 O O . ASN A 1 120 ? -15.246 -7.418 15.370 1.00 88.50 120 ASN A O 1
ATOM 949 N N . PRO A 1 121 ? -16.363 -5.652 16.214 1.00 86.56 121 PRO A N 1
ATOM 950 C CA . PRO A 1 121 ? -16.748 -6.345 17.434 1.00 86.56 121 PRO A CA 1
ATOM 951 C C . PRO A 1 121 ? -17.756 -7.458 17.126 1.00 86.56 121 PRO A C 1
ATOM 953 O O . PRO A 1 121 ? -18.747 -7.221 16.433 1.00 86.56 121 PRO A O 1
ATOM 956 N N . ASP A 1 122 ? -17.539 -8.644 17.701 1.00 84.94 122 ASP A N 1
ATOM 957 C CA . ASP A 1 122 ? -18.402 -9.820 17.505 1.00 84.94 122 ASP A CA 1
ATOM 958 C C . ASP A 1 122 ? -19.867 -9.544 17.864 1.00 84.94 122 ASP A C 1
ATOM 960 O O . ASP A 1 122 ? -20.774 -10.079 17.237 1.00 84.94 122 ASP A O 1
ATOM 964 N N . THR A 1 123 ? -20.117 -8.641 18.819 1.00 89.25 123 THR A N 1
ATOM 965 C CA . THR A 1 123 ? -21.469 -8.217 19.218 1.00 89.25 123 THR A CA 1
ATOM 966 C C . THR A 1 123 ? -22.261 -7.548 18.094 1.00 89.25 123 THR A C 1
ATOM 968 O O . THR A 1 123 ? -23.480 -7.443 18.197 1.00 89.25 123 THR A O 1
ATOM 971 N N . HIS A 1 124 ? -21.592 -7.050 17.051 1.00 87.88 124 HIS A N 1
ATOM 972 C CA . HIS A 1 124 ? -22.216 -6.413 15.889 1.00 87.88 124 HIS A CA 1
ATOM 973 C C . HIS A 1 124 ? -22.201 -7.315 14.643 1.00 87.88 124 HIS A C 1
ATOM 975 O O . HIS A 1 124 ? -22.681 -6.901 13.586 1.00 87.88 124 HIS A O 1
ATOM 981 N N . LEU A 1 125 ? -21.654 -8.531 14.741 1.00 87.56 125 LEU A N 1
ATOM 982 C CA . LEU A 1 125 ? -21.668 -9.520 13.669 1.00 87.56 125 LEU A CA 1
ATOM 983 C C . LEU A 1 125 ? -22.867 -10.454 13.866 1.00 87.56 125 LEU A C 1
ATOM 985 O O . LEU A 1 125 ? -23.056 -11.022 14.935 1.00 87.56 125 LEU A O 1
ATOM 989 N N . ILE A 1 126 ? -23.675 -10.623 12.821 1.00 89.19 126 ILE A N 1
ATOM 990 C CA . ILE A 1 126 ? -24.814 -11.552 12.802 1.00 89.19 126 ILE A CA 1
ATOM 991 C C . ILE A 1 126 ? -24.617 -1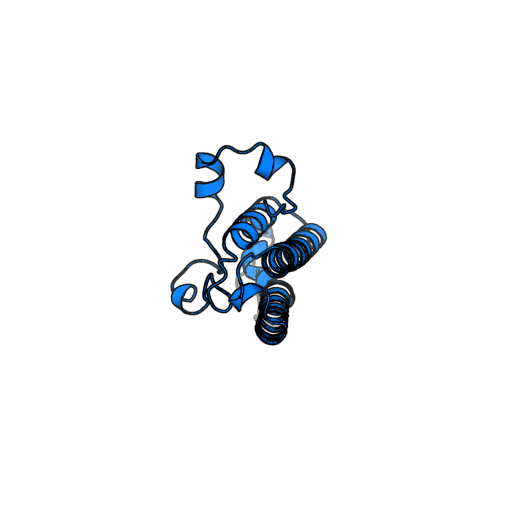2.591 11.705 1.00 89.19 126 ILE A C 1
ATOM 993 O O . ILE A 1 126 ? -23.951 -12.325 10.697 1.00 89.19 126 ILE A O 1
ATOM 997 N N . ALA A 1 127 ? -25.211 -13.773 11.861 1.00 88.44 127 ALA A N 1
ATOM 998 C CA . ALA A 1 127 ? -25.150 -14.773 10.806 1.00 88.44 127 ALA A CA 1
ATOM 999 C C . ALA A 1 127 ? -25.992 -14.322 9.598 1.00 88.44 127 ALA A C 1
ATOM 1001 O O . ALA A 1 127 ? -27.099 -13.802 9.745 1.00 88.44 127 ALA A O 1
ATOM 1002 N N . ALA A 1 128 ? -25.515 -14.575 8.375 1.00 88.12 128 ALA A N 1
ATOM 1003 C CA . ALA A 1 128 ? -26.242 -14.191 7.156 1.00 88.12 128 ALA A CA 1
ATOM 1004 C C . ALA A 1 128 ? -27.667 -14.786 7.088 1.00 88.12 128 ALA A C 1
ATOM 1006 O O . ALA A 1 128 ? -28.577 -14.165 6.534 1.00 88.12 128 ALA A O 1
ATOM 1007 N N . GLY A 1 129 ? -27.870 -15.970 7.682 1.00 88.06 129 GLY A N 1
ATOM 1008 C CA . GLY A 1 129 ? -29.185 -16.603 7.805 1.00 88.06 129 GLY A CA 1
ATOM 1009 C C . GLY A 1 129 ? -30.144 -15.843 8.727 1.00 88.06 129 GLY A C 1
ATOM 1010 O O . GLY A 1 129 ? -31.320 -15.722 8.399 1.00 88.06 129 GLY A O 1
ATOM 1011 N N . GLU A 1 130 ? -29.643 -15.266 9.823 1.00 85.62 130 GLU A N 1
ATOM 1012 C CA . GLU A 1 130 ? -30.433 -14.455 10.763 1.00 85.62 130 GLU A CA 1
ATOM 1013 C C . GLU A 1 130 ? -30.841 -13.118 10.131 1.00 85.62 130 GLU A C 1
ATOM 1015 O O . GLU A 1 130 ? -31.973 -12.673 10.294 1.00 85.62 130 GLU A O 1
ATOM 1020 N N . ALA A 1 131 ? -29.955 -12.515 9.330 1.00 83.62 131 ALA A N 1
ATOM 1021 C CA . ALA A 1 131 ? -30.236 -11.273 8.606 1.00 83.62 131 ALA A CA 1
ATOM 1022 C C . ALA A 1 131 ? -31.293 -11.432 7.493 1.00 83.62 131 ALA A C 1
ATOM 1024 O O . ALA A 1 131 ? -31.965 -10.469 7.120 1.00 83.62 131 ALA A O 1
ATOM 1025 N N . SER A 1 132 ? -31.414 -12.637 6.929 1.00 77.94 132 SER A N 1
ATOM 1026 C CA . SER A 1 132 ? -32.266 -12.924 5.767 1.00 77.94 132 SER A CA 1
ATOM 1027 C C . SER A 1 132 ? -33.674 -13.397 6.139 1.00 77.94 132 SER A C 1
ATOM 1029 O O . SER A 1 132 ? -34.505 -13.568 5.245 1.00 77.94 132 SER A O 1
ATOM 1031 N N . ALA A 1 133 ? -33.961 -13.585 7.431 1.00 64.56 133 ALA A N 1
ATOM 1032 C CA . ALA A 1 133 ? -35.286 -13.923 7.938 1.00 64.56 133 ALA A CA 1
ATOM 1033 C C . ALA A 1 133 ? -36.228 -12.711 7.818 1.00 64.56 133 ALA A C 1
ATOM 1035 O O . ALA A 1 133 ? -36.512 -12.001 8.780 1.00 64.56 133 ALA A O 1
ATOM 1036 N N . ARG A 1 134 ? -36.691 -12.440 6.596 1.00 63.53 134 ARG A N 1
ATOM 1037 C CA . ARG A 1 134 ? -37.853 -11.585 6.363 1.00 63.53 134 ARG A CA 1
ATOM 1038 C C . ARG A 1 134 ? -39.100 -12.416 6.663 1.00 63.53 134 ARG A C 1
ATOM 1040 O O . ARG A 1 134 ? -39.228 -13.514 6.124 1.00 63.53 134 ARG A O 1
ATOM 1047 N N . ALA A 1 135 ? -39.946 -11.906 7.558 1.00 59.06 135 ALA A N 1
ATOM 1048 C CA . ALA A 1 135 ? -41.297 -12.419 7.782 1.00 59.06 135 ALA A CA 1
ATOM 1049 C C . ALA A 1 135 ? -42.132 -12.367 6.493 1.00 59.06 135 ALA A C 1
ATOM 1051 O O . ALA A 1 135 ? -41.883 -11.448 5.673 1.00 59.06 135 ALA A O 1
#

Organism: NCBI:txid60036

pLDDT: mean 88.28, std 12.84, range [37.34, 98.56]

Sequence (135 aa):
MIKLYAPDSYVAASAAVRCQVVNGCGPGGWKVDLIPDTMWGLSVAPACDIHDWMYATGQTIADKDEADRTFLNNVLRLIDGADGWFNQLWLVKKLRRLRAREYYEAVHLFGGPAFWVGKNPDTHLIAAGEASARA

Secondary structure (DSSP, 8-state):
-------HHHHHS-HHHHHHH---SSSSSTTGGGS-SEETTEE-HHHHHHHHHHHHH--SHHHHHHHHHHHHHHHHHHHHH--SHHHH-HHHHHHHHHHHHHHHHHHHHH-HHHHHTTTS-GGG---HHHHT---

InterPro domains:
  IPR036444 Phospholipase A2 domain superfamily [G3DSA:1.20.90.10] (9-112)
  IPR036444 Phospholipase A2 domain superfamily [SSF48619] (24-111)

Radius of gyration: 17.35 Å; chains: 1; bounding box: 61×26×41 Å

Foldseek 3Di:
DQDADADPCVVPDDPVRLVVQADFLDLDDDCVVVPDCDQVNQGLRVLRSRLSVLLVPDQDPVSLVVSLVSSLVRQLSSLVPPDDDCSPPPVSSVSSNVVSVVSSCCCNVPVVVSSCVPNDDPVPDDDPVVVPPDD